Protein AF-A0A539D275-F1 (afdb_monomer)

Secondary structure (DSSP, 8-state):
-PEEEEETTEEEEEEE-SSEEEEEETTEEEEEEBSS--S-TTS-EEEE-SSEEEEE--SSS--EEEEETTPPPEEEEE--

Foldseek 3Di:
DWFWKDFPPDIWTWDDDLFWIWTQDPVGIDTWGFPDRDPPQQDWTWTHDQAKIWIWGHDPDIWIWIDGHPDDTTTIDTDD

Radius of gyration: 11.71 Å; Cα contacts (8 Å, |Δi|>4): 177; chains: 1; bounding box: 31×24×23 Å

Nearest PDB structures (foldseek):
  3gyo-assembly1_A  TM=4.274E-01  e=3.705E-01  Saccharomyces cerevisiae
  1xn5-assembly1_A  TM=3.840E-01  e=2.496E+00  Halalkalibacterium halodurans C-125
  8tv3-assembly1_A  TM=3.980E-01  e=5.654E+00  Borreliella burgdorferi B31

Solvent-accessible surface area (backbone atoms only — not comparable to full-atom values): 4532 Å² total; per-residue (Å²): 122,69,34,37,26,41,37,79,95,44,80,47,34,38,27,78,61,98,55,38,35,41,34,59,52,98,94,43,75,46,79,19,42,49,76,54,87,68,89,54,83,61,52,61,41,37,22,44,63,89,46,43,40,40,38,38,43,44,65,98,76,59,46,40,32,41,29,54,66,90,50,71,75,28,69,35,44,83,75,89

Mean predicted aligned error: 3.08 Å

Structure (mmCIF, N/CA/C/O backbone):
data_AF-A0A539D275-F1
#
_entry.id   AF-A0A539D275-F1
#
loop_
_atom_site.group_PDB
_atom_site.id
_atom_site.type_symbol
_atom_site.label_atom_id
_atom_site.label_alt_id
_atom_site.label_comp_id
_atom_site.label_asym_id
_atom_site.label_entity_id
_atom_site.label_seq_id
_atom_site.pdbx_PDB_ins_code
_atom_site.Cartn_x
_atom_site.Cartn_y
_atom_site.Cartn_z
_atom_site.occupancy
_atom_site.B_iso_or_equiv
_atom_site.auth_seq_id
_atom_site.auth_comp_id
_atom_site.auth_asym_id
_atom_site.auth_atom_id
_atom_site.pdbx_PDB_model_num
ATOM 1 N N . ALA A 1 1 ? 6.544 2.296 12.460 1.00 84.62 1 ALA A N 1
ATOM 2 C CA . ALA A 1 1 ? 5.185 2.425 13.031 1.00 84.62 1 ALA A CA 1
ATOM 3 C C . ALA A 1 1 ? 4.168 2.521 11.894 1.00 84.62 1 ALA A C 1
ATOM 5 O O . ALA A 1 1 ? 4.563 2.967 10.819 1.00 84.62 1 ALA A O 1
ATOM 6 N N . PRO A 1 2 ? 2.910 2.097 12.094 1.00 93.50 2 PRO A N 1
ATOM 7 C CA . PRO A 1 2 ? 1.868 2.216 11.076 1.00 93.50 2 PRO A CA 1
ATOM 8 C C . PRO A 1 2 ? 1.527 3.677 10.767 1.00 93.50 2 PRO A C 1
ATOM 10 O O . PRO A 1 2 ? 1.283 4.462 11.684 1.00 93.50 2 PRO A O 1
ATOM 13 N N . VAL A 1 3 ? 1.480 4.005 9.481 1.00 95.06 3 VAL A N 1
ATOM 14 C CA . VAL A 1 3 ? 1.153 5.325 8.925 1.00 95.06 3 VAL A CA 1
ATOM 15 C C . VAL A 1 3 ? -0.280 5.305 8.404 1.00 95.06 3 VAL A C 1
ATOM 17 O O . VAL A 1 3 ? -0.722 4.279 7.882 1.00 95.06 3 VAL A O 1
ATOM 20 N N . LEU A 1 4 ? -1.009 6.414 8.549 1.00 96.31 4 LEU A N 1
ATOM 21 C CA . LEU A 1 4 ? -2.356 6.547 8.000 1.00 96.31 4 LEU A CA 1
ATOM 22 C C . LEU A 1 4 ? -2.303 7.075 6.560 1.00 96.31 4 LEU A C 1
ATOM 24 O O . LEU A 1 4 ? -1.630 8.063 6.257 1.00 96.31 4 LEU A O 1
ATOM 28 N N . TYR A 1 5 ? -3.038 6.406 5.680 1.00 96.06 5 TYR A N 1
ATOM 29 C CA . TYR A 1 5 ? -3.184 6.746 4.274 1.00 96.06 5 TYR A CA 1
ATOM 30 C C . TYR A 1 5 ? -4.658 6.884 3.906 1.00 96.06 5 TYR A C 1
ATOM 32 O O . TYR A 1 5 ? -5.469 6.032 4.255 1.00 96.06 5 TYR A O 1
ATOM 40 N N . ARG A 1 6 ? -4.988 7.917 3.133 1.00 96.25 6 ARG A N 1
ATOM 41 C CA . ARG A 1 6 ? -6.287 8.093 2.483 1.00 96.25 6 ARG A CA 1
ATOM 42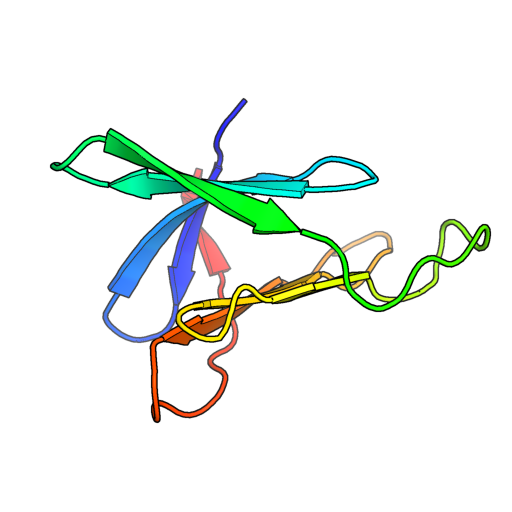 C C . ARG A 1 6 ? -6.209 7.548 1.059 1.00 96.25 6 ARG A C 1
ATOM 44 O O . ARG A 1 6 ? -5.532 8.146 0.227 1.00 96.25 6 ARG A O 1
ATOM 51 N N . CYS A 1 7 ? -6.874 6.435 0.775 1.00 94.81 7 CYS A N 1
ATOM 52 C CA . CYS A 1 7 ? -6.884 5.763 -0.526 1.00 94.81 7 CYS A CA 1
ATOM 53 C C . CYS A 1 7 ? -8.291 5.857 -1.134 1.00 94.81 7 CYS A C 1
ATOM 55 O O . CYS A 1 7 ? -9.160 5.021 -0.876 1.00 94.81 7 CYS A O 1
ATOM 57 N N . GLY A 1 8 ? -8.545 6.914 -1.909 1.00 91.00 8 GLY A N 1
ATOM 58 C CA . GLY A 1 8 ? -9.892 7.222 -2.396 1.00 91.00 8 GLY A CA 1
ATOM 59 C C . GLY A 1 8 ? -10.855 7.512 -1.239 1.00 91.00 8 GLY A C 1
ATOM 60 O O . GLY A 1 8 ? -10.712 8.523 -0.551 1.00 91.00 8 GLY A O 1
ATOM 61 N N . ALA A 1 9 ? -11.836 6.628 -1.035 1.00 90.00 9 ALA A N 1
ATOM 62 C CA . ALA A 1 9 ? -12.823 6.738 0.040 1.00 90.00 9 ALA A CA 1
ATOM 63 C C . ALA A 1 9 ? -12.451 5.965 1.325 1.00 90.00 9 ALA A C 1
ATOM 65 O O . ALA A 1 9 ? -13.156 6.101 2.328 1.00 90.00 9 ALA A O 1
ATOM 66 N N . GLU A 1 10 ? -11.358 5.194 1.319 1.00 91.62 10 GLU A N 1
ATOM 67 C CA . GLU A 1 10 ? -10.911 4.378 2.455 1.00 91.62 10 GLU A CA 1
ATOM 68 C C . GLU A 1 10 ? -9.731 5.008 3.201 1.00 91.62 10 GLU A C 1
ATOM 70 O O . GLU A 1 10 ? -8.829 5.585 2.592 1.00 91.62 10 GLU A O 1
ATOM 75 N N . ASP A 1 11 ? -9.717 4.824 4.520 1.00 94.12 11 ASP A N 1
ATOM 76 C CA . ASP A 1 11 ? -8.565 5.114 5.370 1.00 94.12 11 ASP A CA 1
ATOM 77 C C . ASP A 1 11 ? -7.859 3.802 5.713 1.00 94.12 11 ASP A C 1
ATOM 79 O O . ASP A 1 11 ? -8.459 2.868 6.250 1.00 94.12 11 ASP A O 1
ATOM 83 N N . VAL A 1 12 ? -6.572 3.725 5.388 1.00 95.19 12 VAL A N 1
ATOM 84 C CA . VAL A 1 12 ? -5.748 2.527 5.538 1.00 95.19 12 VAL A CA 1
ATOM 85 C C . VAL A 1 12 ? -4.564 2.845 6.428 1.00 95.19 12 VAL A C 1
ATOM 87 O O . VAL A 1 12 ? -3.761 3.728 6.129 1.00 95.19 12 VAL A O 1
ATOM 90 N N . ARG A 1 13 ? -4.427 2.103 7.526 1.00 96.94 13 ARG A N 1
ATOM 91 C CA . ARG A 1 13 ? -3.287 2.232 8.430 1.00 96.94 13 ARG A CA 1
ATOM 92 C C . ARG A 1 13 ? -2.311 1.095 8.180 1.00 96.94 13 ARG A C 1
ATOM 94 O O . ARG A 1 13 ? -2.649 -0.059 8.425 1.00 96.94 13 ARG A O 1
ATOM 101 N N . VAL A 1 14 ? -1.119 1.404 7.680 1.00 96.94 14 VAL A N 1
ATOM 102 C CA . VAL A 1 14 ? -0.159 0.386 7.232 1.00 96.94 14 VAL A CA 1
ATOM 103 C C . VAL A 1 14 ? 1.275 0.737 7.617 1.00 96.94 14 VAL A C 1
ATOM 105 O O . VAL A 1 14 ? 1.690 1.893 7.558 1.00 96.94 14 VAL A O 1
ATOM 108 N N . ALA A 1 15 ? 2.036 -0.270 8.039 1.00 96.56 15 ALA A N 1
ATOM 109 C CA . ALA A 1 15 ? 3.487 -0.197 8.175 1.00 96.56 15 ALA A CA 1
ATOM 110 C C . ALA A 1 15 ? 4.143 -1.028 7.069 1.00 96.56 15 ALA A C 1
ATOM 112 O O . ALA A 1 15 ? 3.725 -2.158 6.833 1.00 96.56 15 ALA A O 1
ATOM 113 N N . PHE A 1 16 ? 5.180 -0.491 6.431 1.00 94.44 16 PHE A N 1
ATOM 114 C CA . PHE A 1 16 ? 5.964 -1.201 5.422 1.00 94.44 16 PHE A CA 1
ATOM 115 C C . PHE A 1 16 ? 7.353 -1.528 5.967 1.00 94.44 16 PHE A C 1
ATOM 117 O O . PHE A 1 16 ? 8.000 -0.669 6.568 1.00 94.44 16 PHE A O 1
ATOM 124 N N . ASP A 1 17 ? 7.820 -2.742 5.703 1.00 92.38 17 ASP A N 1
ATOM 125 C CA . ASP A 1 17 ? 9.223 -3.136 5.813 1.00 92.38 17 ASP A CA 1
ATOM 126 C C . ASP A 1 17 ? 9.707 -3.766 4.487 1.00 92.38 17 ASP A C 1
ATOM 128 O O . ASP A 1 17 ? 9.041 -3.671 3.451 1.00 92.38 17 ASP A O 1
ATOM 132 N N . ALA A 1 18 ? 10.911 -4.343 4.472 1.00 91.00 18 ALA A N 1
ATOM 133 C CA . ALA A 1 18 ? 11.500 -4.908 3.256 1.00 91.00 18 ALA A CA 1
ATOM 134 C C . ALA A 1 18 ? 10.744 -6.135 2.706 1.00 91.00 18 ALA A C 1
ATOM 136 O O . ALA A 1 18 ? 10.813 -6.392 1.501 1.00 91.00 18 ALA A O 1
ATOM 137 N N . ALA A 1 19 ? 10.033 -6.869 3.564 1.00 93.94 19 ALA A N 1
ATOM 138 C CA . ALA A 1 19 ? 9.393 -8.146 3.262 1.00 93.94 19 ALA A CA 1
ATOM 139 C C . ALA A 1 19 ? 7.864 -8.112 3.398 1.00 93.94 19 ALA A C 1
ATOM 141 O O . ALA A 1 19 ? 7.190 -8.935 2.784 1.00 93.94 19 ALA A O 1
ATOM 142 N N . MET A 1 20 ? 7.307 -7.185 4.176 1.00 96.69 20 MET A N 1
ATOM 143 C CA . MET A 1 20 ? 5.897 -7.165 4.551 1.00 96.69 20 MET A CA 1
ATOM 144 C C . MET A 1 20 ? 5.293 -5.758 4.531 1.00 96.69 20 MET A C 1
ATOM 146 O O . MET A 1 20 ? 5.948 -4.756 4.824 1.00 96.69 20 MET A O 1
ATOM 150 N N . ALA A 1 21 ? 3.993 -5.712 4.247 1.00 97.38 21 ALA A N 1
ATOM 151 C CA . ALA A 1 21 ? 3.107 -4.625 4.623 1.00 97.38 21 ALA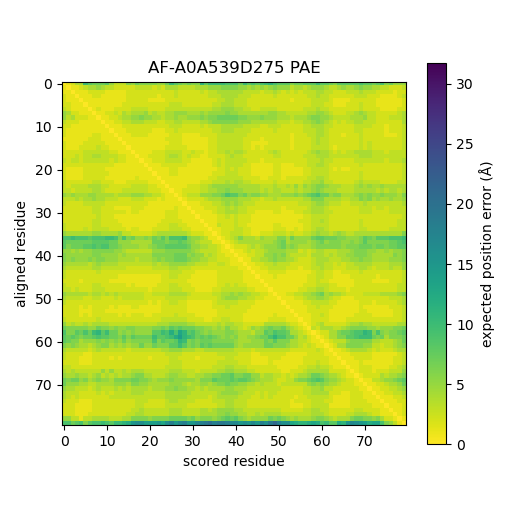 A CA 1
ATOM 152 C C . ALA A 1 21 ? 2.137 -5.128 5.703 1.00 97.38 21 ALA A C 1
ATOM 154 O O . ALA A 1 21 ? 1.468 -6.148 5.531 1.00 97.38 21 ALA A O 1
ATOM 155 N N . TRP A 1 22 ? 2.067 -4.414 6.822 1.00 98.06 22 TRP A N 1
ATOM 156 C CA . TRP A 1 22 ? 1.247 -4.748 7.985 1.00 98.06 22 TRP A CA 1
ATOM 157 C C . TRP A 1 22 ? 0.086 -3.768 8.078 1.00 98.06 22 TRP A C 1
ATOM 159 O O . TRP A 1 22 ? 0.275 -2.626 8.501 1.00 98.06 22 TRP A O 1
ATOM 169 N N . MET A 1 23 ? -1.106 -4.195 7.662 1.00 97.12 23 MET A N 1
ATOM 170 C CA . MET A 1 23 ? -2.307 -3.360 7.698 1.00 97.12 23 MET A CA 1
ATOM 171 C C . MET A 1 23 ? -3.050 -3.555 9.020 1.00 97.12 23 MET A C 1
ATOM 173 O O . MET A 1 23 ? -3.460 -4.668 9.344 1.00 97.12 23 MET A O 1
ATOM 177 N N . THR A 1 24 ? -3.256 -2.478 9.772 1.00 96.75 24 THR A N 1
ATOM 178 C CA . THR A 1 24 ? -4.092 -2.480 10.977 1.00 96.75 24 THR A CA 1
ATOM 179 C C . THR A 1 24 ? -5.559 -2.303 10.591 1.00 96.75 24 THR A C 1
ATOM 181 O O . THR A 1 24 ? -5.918 -1.361 9.886 1.00 96.75 24 THR A O 1
ATOM 184 N N . THR A 1 25 ? -6.410 -3.194 11.088 1.00 90.69 25 THR A N 1
ATOM 185 C CA . THR A 1 25 ? -7.868 -3.191 10.918 1.00 90.69 25 THR A CA 1
ATOM 186 C C . THR A 1 25 ? -8.553 -3.317 12.283 1.00 90.69 25 THR A C 1
ATOM 188 O O . THR A 1 25 ? -7.877 -3.666 13.254 1.00 90.69 25 THR A O 1
ATOM 191 N N . PRO A 1 26 ? -9.872 -3.069 12.389 1.00 91.50 26 PRO A N 1
ATOM 192 C CA . PRO A 1 26 ? -10.609 -3.312 13.631 1.00 91.50 26 PRO A CA 1
ATOM 193 C C . PRO A 1 26 ? -10.501 -4.760 14.131 1.00 91.50 26 PRO A C 1
ATOM 195 O O . PRO A 1 26 ? -10.429 -4.984 15.334 1.00 91.50 26 PRO A O 1
ATOM 198 N N . ASP A 1 27 ? -10.415 -5.724 13.208 1.00 91.38 27 ASP A N 1
ATOM 199 C CA . ASP A 1 27 ? -10.359 -7.159 13.514 1.00 91.38 27 ASP A CA 1
ATOM 200 C C . ASP A 1 27 ? -8.936 -7.662 13.828 1.00 91.38 27 ASP A C 1
ATOM 202 O O . ASP A 1 27 ? -8.738 -8.837 14.135 1.00 91.38 27 ASP A O 1
ATOM 206 N N . GLY A 1 28 ? -7.922 -6.791 13.734 1.00 93.88 28 GLY A N 1
ATOM 207 C CA . GLY A 1 28 ? -6.520 -7.127 13.988 1.00 93.88 28 GLY A CA 1
ATOM 208 C C . GLY A 1 28 ? -5.560 -6.648 12.900 1.00 93.88 28 GLY A C 1
ATOM 209 O O . GLY A 1 28 ? -5.860 -5.738 12.123 1.00 93.88 28 GLY A O 1
ATOM 210 N N . VAL A 1 29 ? -4.369 -7.248 12.849 1.00 96.25 29 VAL A N 1
ATOM 211 C CA . VAL A 1 29 ? -3.313 -6.893 11.887 1.00 96.25 29 VAL A CA 1
ATOM 212 C C . VAL A 1 29 ? -3.225 -7.944 10.786 1.00 96.25 29 VAL A C 1
ATOM 214 O O . VAL A 1 29 ? -3.064 -9.131 11.060 1.00 96.25 29 VAL A O 1
ATOM 217 N N . LEU A 1 30 ? -3.293 -7.500 9.533 1.00 96.19 30 LEU A N 1
ATOM 218 C CA . LEU A 1 30 ? -3.128 -8.344 8.356 1.00 96.19 30 LEU A CA 1
ATOM 219 C C . LEU A 1 30 ? -1.705 -8.215 7.806 1.00 96.19 30 LEU A C 1
ATOM 221 O O . LEU A 1 30 ? -1.234 -7.107 7.545 1.00 96.19 30 LEU A O 1
ATOM 225 N N . ALA A 1 31 ? -1.050 -9.357 7.598 1.00 97.06 31 ALA A N 1
ATOM 226 C CA . ALA A 1 31 ? 0.250 -9.448 6.943 1.00 97.06 31 ALA A CA 1
ATOM 227 C C . ALA A 1 31 ? 0.079 -9.587 5.426 1.00 97.06 31 ALA A C 1
ATOM 229 O O . ALA A 1 31 ? -0.710 -10.411 4.945 1.00 97.06 31 ALA A O 1
ATOM 230 N N . VAL A 1 32 ? 0.829 -8.793 4.669 1.00 98.00 32 VAL A N 1
ATOM 231 C CA . VAL A 1 32 ? 0.819 -8.808 3.207 1.00 98.00 32 VAL A CA 1
ATOM 232 C C . VAL A 1 32 ? 2.267 -8.933 2.717 1.00 98.00 32 VAL A C 1
ATOM 234 O O . VAL A 1 32 ? 3.014 -7.959 2.808 1.00 98.00 32 VAL A O 1
ATOM 237 N N . PRO A 1 33 ? 2.700 -10.113 2.240 1.00 97.75 33 PRO A N 1
ATOM 238 C CA . PRO A 1 33 ? 4.087 -10.341 1.855 1.00 97.75 33 PRO A CA 1
ATOM 239 C C . PRO A 1 33 ? 4.440 -9.625 0.557 1.00 97.75 33 PRO A C 1
ATOM 241 O O . PRO A 1 33 ? 3.608 -9.478 -0.341 1.00 97.75 33 PRO A O 1
ATOM 244 N N . ARG A 1 34 ? 5.699 -9.204 0.452 1.00 96.75 34 ARG A N 1
ATOM 245 C CA . ARG A 1 34 ? 6.284 -8.676 -0.778 1.00 96.75 34 ARG A CA 1
ATOM 246 C C . ARG A 1 34 ? 6.384 -9.802 -1.806 1.00 96.75 34 ARG A C 1
ATOM 248 O O . ARG A 1 34 ? 6.948 -10.853 -1.520 1.00 96.75 34 ARG A O 1
ATOM 255 N N . VAL A 1 35 ? 5.865 -9.568 -3.007 1.00 97.12 35 VAL A N 1
ATOM 256 C CA . VAL A 1 35 ? 5.835 -10.556 -4.102 1.00 97.12 35 VAL A CA 1
ATOM 257 C C . VAL A 1 35 ? 6.880 -10.287 -5.187 1.00 97.12 35 VAL A C 1
ATOM 259 O O . VAL A 1 35 ? 7.100 -11.128 -6.049 1.00 97.12 35 VAL A O 1
ATOM 262 N N . ASN A 1 36 ? 7.549 -9.133 -5.136 1.00 94.88 36 ASN A N 1
ATOM 263 C CA . ASN A 1 36 ? 8.614 -8.745 -6.063 1.00 94.88 36 ASN A CA 1
ATOM 264 C C . ASN A 1 36 ? 9.925 -8.404 -5.310 1.00 94.88 36 ASN A C 1
ATOM 266 O O . ASN A 1 36 ? 10.339 -7.238 -5.245 1.00 94.88 36 ASN A O 1
ATOM 270 N N . PRO A 1 37 ? 10.577 -9.388 -4.665 1.00 84.88 37 PRO A N 1
ATOM 271 C CA . PRO A 1 37 ? 11.849 -9.146 -3.995 1.00 84.88 37 PRO A CA 1
ATOM 272 C C . PRO A 1 37 ? 12.879 -8.606 -4.999 1.00 84.88 37 PRO A C 1
ATOM 274 O O . PRO A 1 37 ? 13.040 -9.130 -6.096 1.00 84.88 37 PRO A O 1
ATOM 277 N N . SER A 1 38 ? 13.528 -7.511 -4.621 1.00 88.06 38 SER A N 1
ATOM 278 C CA . SER A 1 38 ? 14.592 -6.844 -5.368 1.00 88.06 38 SER A CA 1
ATOM 279 C C . SER A 1 38 ? 15.511 -6.173 -4.356 1.00 88.06 38 SER A C 1
ATOM 281 O O . SER A 1 38 ? 15.008 -5.582 -3.386 1.00 88.06 38 SER A O 1
ATOM 283 N N . ASP A 1 39 ? 16.814 -6.277 -4.611 1.00 85.50 39 ASP A N 1
ATOM 284 C CA . ASP A 1 39 ? 17.887 -5.671 -3.819 1.00 85.50 39 ASP A CA 1
ATOM 285 C C . ASP A 1 39 ? 18.120 -4.195 -4.180 1.00 85.50 39 ASP A C 1
ATOM 287 O O . ASP A 1 39 ? 18.828 -3.488 -3.466 1.00 85.50 39 ASP A O 1
ATOM 291 N N . ASP A 1 40 ? 17.503 -3.705 -5.261 1.00 87.50 40 ASP A N 1
ATOM 292 C CA . ASP A 1 40 ? 17.560 -2.293 -5.632 1.00 87.50 40 ASP A CA 1
ATOM 293 C C . ASP A 1 40 ? 16.728 -1.454 -4.637 1.00 87.50 40 ASP A C 1
ATOM 295 O O . ASP A 1 40 ? 15.507 -1.641 -4.535 1.00 87.50 40 ASP A O 1
ATOM 299 N N . PRO A 1 41 ? 17.349 -0.511 -3.899 1.00 82.56 41 PRO A N 1
ATOM 300 C CA . PRO A 1 41 ? 16.645 0.329 -2.935 1.00 82.56 41 PRO A CA 1
ATOM 301 C C . PRO A 1 41 ? 15.635 1.289 -3.582 1.00 82.56 41 PRO A C 1
ATOM 303 O O . PRO A 1 41 ? 14.760 1.793 -2.878 1.00 82.56 41 PRO A O 1
ATOM 306 N N . PHE A 1 42 ? 15.728 1.531 -4.892 1.00 86.00 42 PHE A N 1
ATOM 307 C CA . PHE A 1 42 ? 14.818 2.384 -5.658 1.00 86.00 42 PHE A CA 1
ATOM 308 C C . PHE A 1 42 ? 13.722 1.596 -6.384 1.00 86.00 42 PHE A C 1
ATOM 310 O O . PHE A 1 42 ? 12.777 2.194 -6.902 1.00 86.00 42 PHE A O 1
ATOM 317 N N . ALA A 1 43 ? 13.803 0.263 -6.403 1.00 90.31 43 ALA A N 1
ATOM 318 C CA . ALA A 1 43 ? 12.780 -0.556 -7.030 1.00 90.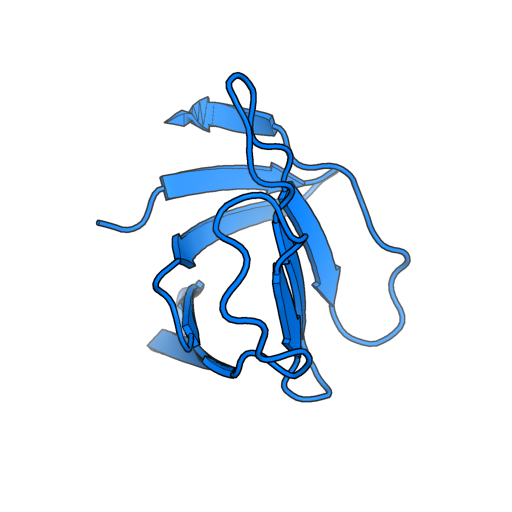31 43 ALA A CA 1
ATOM 319 C C . ALA A 1 43 ? 11.456 -0.470 -6.267 1.00 90.31 43 ALA A C 1
ATOM 321 O O . ALA A 1 43 ? 11.392 -0.569 -5.038 1.00 90.31 43 ALA A O 1
ATOM 322 N N . GLN A 1 44 ? 10.372 -0.353 -7.028 1.00 93.62 44 GLN A N 1
ATOM 323 C CA . GLN A 1 44 ? 9.014 -0.410 -6.510 1.00 93.62 44 GLN A CA 1
ATOM 324 C C . GLN A 1 44 ? 8.785 -1.705 -5.717 1.00 93.62 44 GLN A C 1
ATOM 326 O O . GLN A 1 44 ? 9.179 -2.797 -6.137 1.00 93.62 44 GLN A O 1
ATOM 331 N N . ARG A 1 45 ? 8.105 -1.600 -4.573 1.00 95.94 45 ARG A N 1
ATOM 332 C CA . ARG A 1 45 ? 7.755 -2.752 -3.732 1.00 95.94 45 ARG A CA 1
ATOM 333 C C . ARG A 1 45 ? 6.274 -3.067 -3.867 1.00 95.94 45 ARG A C 1
ATOM 335 O O . ARG A 1 45 ? 5.433 -2.219 -3.593 1.00 95.94 45 ARG A O 1
ATOM 342 N N . MET A 1 46 ? 5.964 -4.288 -4.278 1.00 97.19 46 MET A N 1
ATOM 343 C CA . MET A 1 46 ? 4.615 -4.822 -4.416 1.00 97.19 46 MET A CA 1
ATOM 344 C C . MET A 1 46 ? 4.380 -5.865 -3.333 1.00 97.19 46 MET A C 1
ATOM 346 O O . MET A 1 46 ? 5.136 -6.830 -3.218 1.00 97.19 46 MET A O 1
ATOM 350 N N . TYR A 1 47 ? 3.309 -5.693 -2.571 1.00 97.81 47 TYR A N 1
ATOM 351 C CA . TYR A 1 47 ? 2.890 -6.600 -1.513 1.00 97.81 47 TYR A CA 1
ATOM 352 C C . TYR A 1 47 ? 1.513 -7.149 -1.858 1.00 97.81 47 TYR A C 1
ATOM 354 O O . TYR A 1 47 ? 0.615 -6.363 -2.160 1.00 97.81 47 TYR A O 1
ATOM 362 N N . SER A 1 48 ? 1.321 -8.469 -1.814 1.00 97.56 48 SER A N 1
ATOM 363 C CA . SER A 1 48 ? 0.006 -9.069 -2.055 1.00 97.56 48 SER A CA 1
ATOM 364 C C . SER A 1 48 ? -0.227 -10.360 -1.272 1.00 97.56 48 SER A C 1
ATOM 366 O O . SER A 1 48 ? 0.679 -11.166 -1.096 1.00 97.56 48 SER A O 1
ATOM 368 N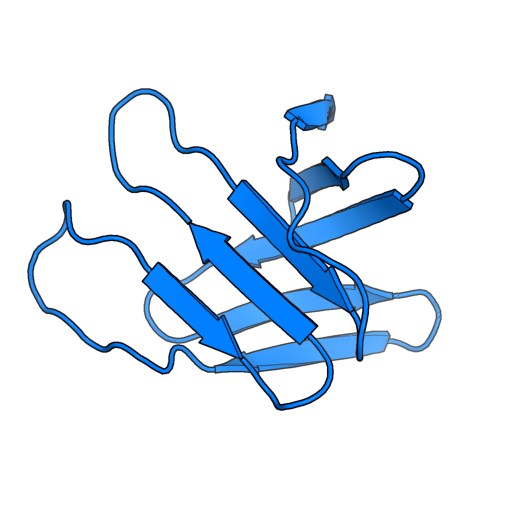 N . ASN A 1 49 ? -1.465 -10.569 -0.814 1.00 96.25 49 ASN A N 1
ATOM 369 C CA . ASN A 1 49 ? -1.921 -11.806 -0.159 1.00 96.25 49 ASN A CA 1
ATOM 370 C C . ASN A 1 49 ? -3.237 -12.337 -0.761 1.00 96.25 49 ASN A C 1
ATOM 372 O O . ASN A 1 49 ? -4.071 -12.903 -0.051 1.00 96.25 49 ASN A O 1
ATOM 376 N N . ASN A 1 50 ? -3.466 -12.089 -2.055 1.00 91.88 50 ASN A N 1
ATOM 377 C CA . ASN A 1 50 ? -4.706 -12.371 -2.802 1.00 91.88 50 ASN A CA 1
ATOM 378 C C . ASN A 1 50 ? -5.953 -11.588 -2.347 1.00 91.88 50 ASN A C 1
ATOM 380 O O . ASN A 1 50 ? -6.971 -11.611 -3.035 1.00 91.88 50 ASN A O 1
ATOM 384 N N . ARG A 1 51 ? -5.904 -10.893 -1.205 1.00 94.00 51 ARG A N 1
ATOM 385 C CA . ARG A 1 51 ? -7.004 -10.055 -0.697 1.00 94.00 51 ARG A CA 1
ATOM 386 C C . ARG A 1 51 ? -6.671 -8.578 -0.740 1.00 94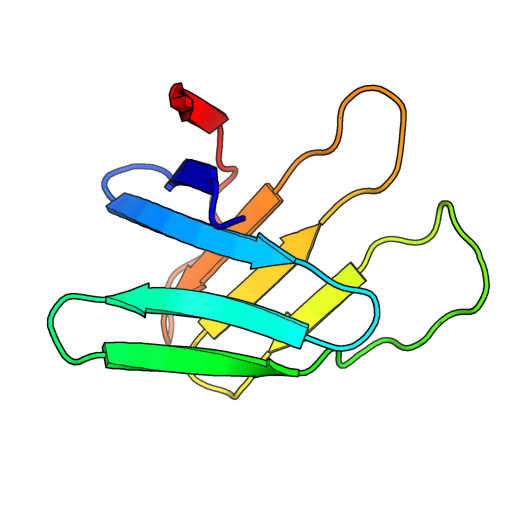.00 51 ARG A C 1
ATOM 388 O O . ARG A 1 51 ? -7.562 -7.764 -0.951 1.00 94.00 51 ARG A O 1
ATOM 395 N N . LEU A 1 52 ? -5.412 -8.240 -0.512 1.00 96.88 52 LEU A N 1
ATOM 396 C CA . LEU A 1 52 ? -4.905 -6.880 -0.478 1.00 96.88 52 LEU A CA 1
ATOM 397 C C . LEU A 1 52 ? -3.739 -6.786 -1.440 1.00 96.88 52 LEU A C 1
ATOM 399 O O . LEU A 1 52 ? -2.955 -7.730 -1.542 1.00 96.88 52 LEU A O 1
ATOM 403 N N . THR A 1 53 ? -3.619 -5.643 -2.102 1.00 97.75 53 THR A N 1
ATOM 404 C CA . THR A 1 53 ? -2.411 -5.289 -2.838 1.00 97.75 53 THR A CA 1
ATOM 405 C C . THR A 1 53 ? -1.963 -3.906 -2.413 1.00 97.75 53 THR A C 1
ATOM 407 O O . THR A 1 53 ? -2.760 -2.968 -2.411 1.00 97.75 53 THR A O 1
ATOM 410 N N . PHE A 1 54 ? -0.686 -3.788 -2.068 1.00 97.75 54 PHE A N 1
ATOM 411 C CA . PHE A 1 54 ? -0.016 -2.512 -1.874 1.00 97.75 54 PHE A CA 1
ATOM 412 C C . PHE A 1 54 ? 1.114 -2.377 -2.878 1.00 97.75 54 PHE A C 1
ATOM 414 O O . PHE A 1 54 ? 1.862 -3.326 -3.110 1.00 97.75 54 PHE A O 1
ATOM 421 N N . ILE A 1 55 ? 1.267 -1.180 -3.422 1.00 97.06 55 ILE A N 1
ATOM 422 C CA . ILE A 1 55 ? 2.416 -0.811 -4.237 1.00 97.06 55 ILE A CA 1
ATOM 423 C C . ILE A 1 55 ? 3.053 0.414 -3.597 1.00 97.06 55 ILE A C 1
ATOM 425 O O . ILE A 1 55 ? 2.361 1.396 -3.348 1.00 97.06 55 ILE A O 1
ATOM 429 N N . GLN A 1 56 ? 4.347 0.344 -3.300 1.00 95.44 56 GLN A N 1
ATOM 430 C CA . GLN A 1 56 ? 5.117 1.428 -2.706 1.00 95.44 56 GLN A CA 1
ATOM 431 C C . GLN A 1 56 ? 6.267 1.812 -3.637 1.00 95.44 56 GLN A C 1
ATOM 433 O O . GLN A 1 56 ? 7.254 1.075 -3.761 1.00 95.44 56 GLN A O 1
ATOM 438 N N . ASP A 1 57 ? 6.156 2.990 -4.242 1.00 92.44 57 ASP A N 1
ATOM 439 C CA . ASP A 1 57 ? 7.250 3.606 -4.985 1.00 92.44 57 ASP A CA 1
ATOM 440 C C . ASP A 1 57 ? 8.324 4.071 -4.003 1.00 92.44 57 ASP A C 1
ATOM 442 O O . ASP A 1 57 ? 8.025 4.720 -2.996 1.00 92.44 57 ASP A O 1
ATOM 446 N N . GLN A 1 58 ? 9.578 3.735 -4.294 1.00 86.69 58 GLN A N 1
ATOM 447 C CA . GLN A 1 58 ? 10.723 4.189 -3.513 1.00 86.69 58 GLN A CA 1
ATOM 448 C C . GLN A 1 58 ? 11.279 5.476 -4.137 1.00 86.69 58 GLN A C 1
ATOM 450 O O . GLN A 1 58 ? 11.299 5.635 -5.355 1.00 86.69 58 GLN A O 1
ATOM 455 N N . GLY A 1 59 ? 11.703 6.426 -3.306 1.00 80.81 59 GLY A N 1
ATOM 456 C CA . GLY A 1 59 ? 12.226 7.718 -3.756 1.00 80.81 59 GLY A CA 1
ATOM 457 C C . GLY A 1 59 ? 11.959 8.837 -2.752 1.00 80.81 59 GLY A C 1
ATOM 458 O O . GLY A 1 59 ? 11.456 8.593 -1.659 1.00 80.81 59 GLY A O 1
ATOM 459 N N . ALA A 1 60 ? 12.279 10.078 -3.130 1.00 79.56 60 ALA A N 1
ATOM 460 C CA . ALA A 1 60 ? 12.126 11.249 -2.256 1.00 79.56 60 ALA A CA 1
ATOM 461 C C . ALA A 1 60 ? 10.663 11.530 -1.860 1.00 79.56 60 ALA A C 1
ATOM 463 O O . ALA A 1 60 ? 10.405 12.056 -0.783 1.00 79.56 60 ALA A O 1
ATOM 464 N N . ASN A 1 61 ? 9.713 11.148 -2.718 1.00 80.19 61 ASN A N 1
ATOM 465 C CA . ASN A 1 61 ? 8.277 11.297 -2.495 1.00 80.19 61 ASN A CA 1
ATOM 466 C C . ASN A 1 61 ? 7.585 9.945 -2.716 1.00 80.19 61 ASN A C 1
ATOM 468 O O . ASN A 1 61 ? 7.009 9.730 -3.788 1.00 80.19 61 ASN A O 1
ATOM 472 N N . PRO A 1 62 ? 7.676 9.015 -1.748 1.00 83.81 62 PRO A N 1
ATOM 473 C CA . PRO A 1 62 ? 7.145 7.673 -1.915 1.00 83.81 62 PRO A CA 1
ATOM 474 C C . PRO A 1 62 ? 5.626 7.727 -2.071 1.00 83.81 62 PRO A C 1
ATOM 476 O O . PRO A 1 62 ? 4.909 8.263 -1.220 1.00 83.81 62 PRO A O 1
ATOM 479 N N . ARG A 1 63 ? 5.135 7.168 -3.176 1.00 92.12 63 ARG A N 1
ATOM 480 C CA . ARG A 1 63 ? 3.705 7.014 -3.446 1.00 92.12 63 ARG A CA 1
ATOM 481 C C . ARG A 1 63 ? 3.278 5.622 -3.024 1.00 92.12 63 ARG A C 1
ATOM 483 O O . ARG A 1 63 ? 4.004 4.653 -3.229 1.00 92.12 63 ARG A O 1
ATOM 490 N N . VAL A 1 64 ? 2.094 5.536 -2.433 1.00 96.56 64 VAL A N 1
ATOM 491 C CA . VAL A 1 64 ? 1.468 4.260 -2.095 1.00 96.56 64 VAL A CA 1
ATOM 492 C C . VAL A 1 64 ? 0.221 4.109 -2.946 1.00 96.56 64 VAL A C 1
ATOM 494 O O . VAL A 1 64 ? -0.540 5.062 -3.095 1.00 96.56 64 VAL A O 1
ATOM 497 N N . GLN A 1 65 ? 0.007 2.925 -3.502 1.00 97.25 65 GLN A N 1
ATOM 498 C CA . GLN A 1 65 ? -1.263 2.527 -4.091 1.00 97.25 65 GLN A CA 1
ATOM 499 C C . GLN A 1 65 ? -1.822 1.330 -3.334 1.00 97.25 65 GLN A C 1
ATOM 501 O O . GLN A 1 65 ? -1.062 0.502 -2.828 1.00 97.25 65 GLN A O 1
ATOM 506 N N . PHE A 1 66 ? -3.145 1.242 -3.267 1.00 97.50 66 PHE A N 1
ATOM 507 C CA . PHE A 1 66 ? -3.845 0.201 -2.528 1.00 97.50 66 PHE A CA 1
ATOM 508 C C . PHE A 1 66 ? -5.048 -0.327 -3.303 1.00 97.50 66 PHE A C 1
ATOM 510 O O . PHE A 1 66 ? -5.774 0.440 -3.939 1.00 97.50 66 PHE A O 1
ATOM 517 N N . SER A 1 67 ? -5.282 -1.634 -3.214 1.00 96.56 67 SER A N 1
ATOM 518 C CA . SER A 1 67 ? -6.543 -2.258 -3.603 1.00 96.56 67 SER A CA 1
ATOM 519 C C . SER A 1 67 ? -6.936 -3.392 -2.658 1.00 96.56 67 SER A C 1
ATOM 521 O O . SER A 1 67 ? -6.093 -4.025 -2.012 1.00 96.56 67 SER A O 1
ATOM 52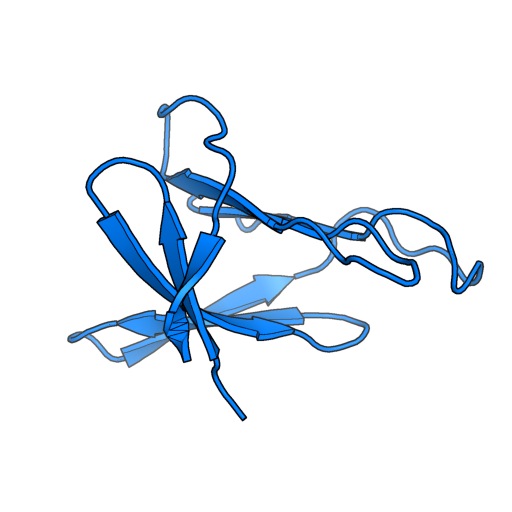3 N N . ARG A 1 68 ? -8.244 -3.671 -2.614 1.00 94.19 68 ARG A N 1
ATOM 524 C CA . ARG A 1 68 ? -8.852 -4.761 -1.848 1.00 94.19 68 ARG A CA 1
ATOM 525 C C . ARG A 1 68 ? -9.732 -5.619 -2.752 1.00 94.19 68 ARG A C 1
ATOM 527 O O . ARG A 1 68 ? -10.638 -5.122 -3.419 1.00 94.19 68 ARG A O 1
ATOM 534 N N . GLY A 1 69 ? -9.486 -6.924 -2.763 1.00 90.25 69 GLY A N 1
ATOM 535 C CA . GLY A 1 69 ? -10.221 -7.890 -3.572 1.00 90.25 69 GLY A CA 1
ATOM 536 C C . GLY A 1 69 ? -10.176 -7.540 -5.059 1.00 90.25 69 GLY A C 1
ATOM 537 O O . GLY A 1 69 ? -9.115 -7.555 -5.671 1.00 90.25 69 GLY A O 1
ATOM 538 N N . ARG A 1 70 ? -11.343 -7.235 -5.636 1.00 88.25 70 ARG A N 1
ATOM 539 C CA . ARG A 1 70 ? -11.502 -6.902 -7.064 1.00 88.25 70 ARG A CA 1
ATOM 540 C C . ARG A 1 70 ? -11.487 -5.396 -7.355 1.00 88.25 70 ARG A C 1
ATOM 542 O O . ARG A 1 70 ? -11.750 -5.002 -8.486 1.00 88.25 70 ARG A O 1
ATOM 549 N N . MET A 1 71 ? -11.238 -4.555 -6.350 1.00 90.88 71 MET A N 1
ATOM 550 C CA . MET A 1 71 ? -11.169 -3.107 -6.545 1.00 90.88 71 MET A CA 1
ATOM 551 C C . MET A 1 71 ? -9.936 -2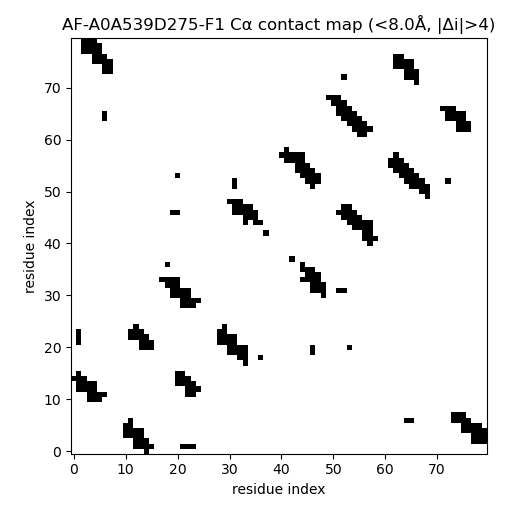.722 -7.367 1.00 90.88 71 MET A C 1
ATOM 553 O O . MET A 1 71 ? -8.886 -3.358 -7.269 1.00 90.88 71 MET A O 1
ATOM 557 N N . ALA A 1 72 ? -10.057 -1.651 -8.150 1.00 92.56 72 ALA A N 1
ATOM 558 C CA . ALA A 1 72 ? -8.915 -1.054 -8.830 1.00 92.56 72 ALA A CA 1
ATOM 559 C C . ALA A 1 72 ? -7.903 -0.491 -7.816 1.00 92.56 72 ALA A C 1
ATOM 561 O O . ALA A 1 72 ? -8.270 -0.097 -6.707 1.00 92.56 72 ALA A O 1
ATOM 562 N N . LEU A 1 73 ? -6.628 -0.436 -8.212 1.00 94.88 73 LEU A N 1
ATOM 563 C CA . LEU A 1 73 ? -5.590 0.249 -7.443 1.00 94.88 73 LEU A CA 1
ATOM 564 C C . LEU A 1 73 ? -5.891 1.744 -7.378 1.00 94.88 73 LEU A C 1
ATOM 566 O O . LEU A 1 73 ? -6.064 2.404 -8.401 1.00 94.88 73 LEU A O 1
ATOM 570 N N . MET A 1 74 ? -5.918 2.273 -6.161 1.00 96.44 74 MET A N 1
ATOM 571 C CA . MET A 1 74 ? -6.109 3.691 -5.895 1.00 96.44 74 MET A CA 1
ATOM 572 C C . MET A 1 74 ? -4.834 4.282 -5.317 1.00 96.44 74 MET A C 1
ATOM 574 O O . MET A 1 74 ? -4.222 3.695 -4.425 1.00 96.44 74 MET A O 1
ATOM 578 N N . THR A 1 75 ? -4.452 5.461 -5.801 1.00 96.00 75 THR A N 1
ATOM 579 C CA . THR A 1 75 ? -3.363 6.235 -5.205 1.00 96.00 75 THR A CA 1
ATOM 580 C C . THR A 1 75 ? -3.775 6.712 -3.820 1.00 96.00 75 THR A C 1
ATOM 582 O O . THR A 1 75 ? -4.870 7.237 -3.621 1.00 96.00 75 THR A O 1
ATOM 585 N N . CYS A 1 76 ? -2.870 6.535 -2.872 1.00 96.25 76 CYS A N 1
ATOM 586 C CA . CYS A 1 76 ? -3.047 6.898 -1.486 1.00 96.25 76 CYS A CA 1
ATOM 587 C C . CYS A 1 76 ? -2.266 8.165 -1.147 1.00 96.25 76 CYS A C 1
ATOM 589 O O . CYS A 1 76 ? -1.113 8.335 -1.552 1.00 96.25 76 CYS A O 1
ATOM 591 N N . THR A 1 77 ? -2.864 9.026 -0.333 1.00 95.06 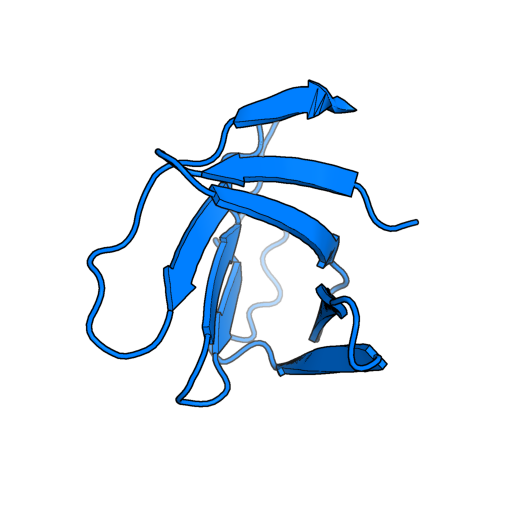77 THR A N 1
ATOM 592 C CA . THR A 1 77 ? -2.202 10.198 0.243 1.00 95.06 77 THR A CA 1
ATOM 593 C C . THR A 1 77 ? -1.895 9.926 1.706 1.00 95.06 77 THR A C 1
ATOM 595 O O . THR A 1 77 ? -2.777 9.517 2.457 1.00 95.06 77 THR A O 1
ATOM 598 N N . LYS A 1 78 ? -0.647 10.140 2.125 1.00 93.94 78 LYS A N 1
ATOM 599 C CA . LYS A 1 78 ? -0.265 10.044 3.537 1.00 93.94 78 LYS A CA 1
ATOM 600 C C . LYS A 1 78 ? -0.937 11.172 4.326 1.00 93.94 78 LYS A C 1
ATOM 602 O O . LYS A 1 78 ? -0.795 12.332 3.951 1.00 93.94 78 LYS A O 1
ATOM 607 N N . THR A 1 79 ? -1.642 10.832 5.400 1.00 90.69 79 THR A N 1
ATOM 608 C CA . THR A 1 79 ? -2.389 11.786 6.242 1.00 90.69 79 THR A CA 1
ATOM 609 C C . THR A 1 79 ? -1.833 11.921 7.662 1.00 90.69 79 THR A C 1
ATOM 611 O O . THR A 1 79 ? -2.178 12.883 8.344 1.00 90.69 79 THR A O 1
ATOM 614 N N . GLY A 1 80 ? -0.939 11.020 8.093 1.00 71.19 80 GLY A N 1
ATOM 615 C CA . GLY A 1 80 ? -0.231 11.084 9.380 1.00 71.19 80 GLY A CA 1
ATOM 616 C C . GLY A 1 80 ? 0.797 9.978 9.538 1.00 71.19 80 GLY A C 1
ATOM 617 O O . GLY A 1 80 ? 0.409 8.798 9.391 1.00 71.19 80 GLY A O 1
#

pLDDT: mean 92.95, std 5.18, range [71.19, 98.06]

Sequence (80 aa):
APVLYRCGAEDVRVAFDAAMAWMTTPDGVLAVPRVNPSDDPFAQRM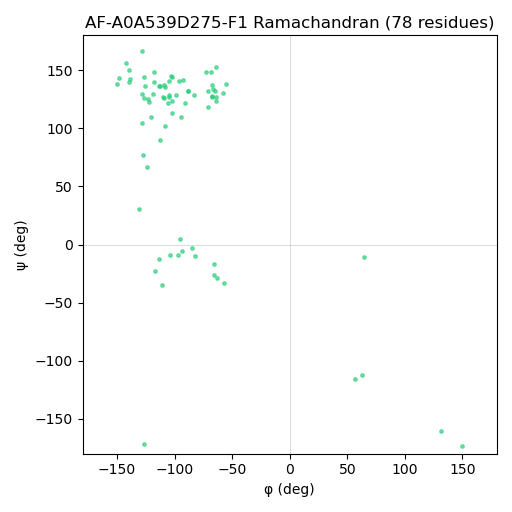YSNNRLTFIQDQGANPRVQFSRGRMALMTCTKTG